Protein AF-A0A3D0M0H8-F1 (afdb_monomer_lite)

Structure (mmCIF, N/CA/C/O backbone):
data_AF-A0A3D0M0H8-F1
#
_entry.id   AF-A0A3D0M0H8-F1
#
loop_
_atom_site.group_PDB
_atom_site.id
_atom_site.type_symbol
_atom_site.label_atom_id
_atom_site.label_alt_id
_atom_site.label_comp_id
_atom_site.label_asym_id
_atom_site.label_entity_id
_atom_site.label_seq_id
_atom_site.pdbx_PDB_ins_code
_atom_site.Cartn_x
_atom_site.Cartn_y
_atom_site.Cartn_z
_atom_site.occupancy
_atom_site.B_iso_or_equiv
_atom_site.auth_seq_id
_atom_site.auth_comp_id
_atom_site.auth_asym_id
_atom_site.auth_atom_id
_atom_site.pdbx_PDB_model_num
ATOM 1 N N . MET A 1 1 ? -10.355 -8.027 10.675 1.00 82.19 1 MET A N 1
ATOM 2 C CA . MET A 1 1 ? -9.902 -6.688 11.110 1.00 82.19 1 MET A CA 1
ATOM 3 C C . MET A 1 1 ? -9.268 -6.055 9.898 1.00 82.19 1 MET A C 1
ATOM 5 O O . MET A 1 1 ? -8.467 -6.747 9.285 1.00 82.19 1 MET A O 1
ATOM 9 N N . LEU A 1 2 ? -9.679 -4.842 9.530 1.00 90.81 2 LEU A N 1
ATOM 10 C CA . LEU A 1 2 ? -9.238 -4.196 8.292 1.00 90.81 2 LEU A CA 1
ATOM 11 C C . LEU A 1 2 ? -7.703 -4.043 8.287 1.00 90.81 2 LEU A C 1
ATOM 13 O O . LEU A 1 2 ? -7.137 -3.628 9.299 1.00 90.81 2 LEU A O 1
ATOM 17 N N . GLN A 1 3 ? -7.054 -4.412 7.185 1.00 95.25 3 GLN A N 1
ATOM 18 C CA . GLN A 1 3 ? -5.608 -4.355 6.962 1.00 95.25 3 GLN A CA 1
ATOM 19 C C . GLN A 1 3 ? -5.297 -3.386 5.822 1.00 95.25 3 GLN A C 1
ATOM 21 O O . GLN A 1 3 ? -5.774 -3.570 4.704 1.00 95.25 3 GLN A O 1
ATOM 26 N N . ILE A 1 4 ? -4.470 -2.379 6.083 1.00 96.12 4 ILE A N 1
ATOM 27 C CA . ILE A 1 4 ? -4.085 -1.365 5.094 1.00 96.12 4 ILE A CA 1
ATOM 28 C C . ILE A 1 4 ? -2.583 -1.481 4.815 1.00 96.12 4 ILE A C 1
ATOM 30 O O . ILE A 1 4 ? -1.790 -1.546 5.751 1.00 96.12 4 ILE A O 1
ATOM 34 N N . SER A 1 5 ? -2.155 -1.487 3.555 1.00 97.19 5 SER A N 1
ATOM 35 C CA . SER A 1 5 ? -0.736 -1.293 3.225 1.00 97.19 5 SER A CA 1
ATOM 36 C C . SER A 1 5 ? -0.485 0.141 2.785 1.00 97.19 5 SER A C 1
ATOM 38 O O . SER A 1 5 ? -1.269 0.672 2.005 1.00 97.19 5 SER A O 1
ATOM 40 N N . VAL A 1 6 ? 0.622 0.735 3.220 1.00 97.25 6 VAL A N 1
ATOM 41 C CA . VAL A 1 6 ? 1.103 2.039 2.748 1.00 97.25 6 VAL A CA 1
ATOM 42 C C . VAL A 1 6 ? 2.488 1.854 2.140 1.00 97.25 6 VAL A C 1
ATOM 44 O O . VAL A 1 6 ? 3.352 1.266 2.790 1.00 97.25 6 VAL A O 1
ATOM 47 N N . CYS A 1 7 ? 2.686 2.304 0.905 1.00 96.69 7 CYS A N 1
ATOM 48 C CA . CYS A 1 7 ? 3.932 2.136 0.167 1.00 96.69 7 CYS A CA 1
ATOM 49 C C . CYS A 1 7 ? 4.344 3.442 -0.507 1.00 96.69 7 CYS A C 1
ATOM 51 O O . CYS A 1 7 ? 3.630 3.911 -1.387 1.00 96.69 7 CYS A O 1
ATOM 53 N N . ASP A 1 8 ? 5.482 3.990 -0.101 1.00 95.62 8 ASP A N 1
ATOM 54 C CA . ASP A 1 8 ? 6.068 5.228 -0.624 1.00 95.62 8 ASP A CA 1
ATOM 55 C C . ASP A 1 8 ? 7.580 5.171 -0.325 1.00 95.62 8 ASP A C 1
ATOM 57 O O . ASP A 1 8 ? 7.975 4.664 0.730 1.00 95.62 8 ASP A O 1
ATOM 61 N N . ASP A 1 9 ? 8.442 5.574 -1.261 1.00 95.25 9 ASP A N 1
ATOM 62 C CA . ASP A 1 9 ? 9.899 5.541 -1.066 1.00 95.25 9 ASP A CA 1
ATOM 63 C C . ASP A 1 9 ? 10.419 6.717 -0.230 1.00 95.25 9 ASP A C 1
ATOM 65 O O . ASP A 1 9 ? 11.528 6.667 0.317 1.00 95.25 9 ASP A O 1
ATOM 69 N N . ASN A 1 10 ? 9.600 7.752 -0.059 1.00 95.12 10 ASN A N 1
ATOM 70 C CA . ASN A 1 10 ? 9.882 8.868 0.814 1.00 95.12 10 ASN A CA 1
ATOM 71 C C . ASN A 1 10 ? 9.459 8.554 2.259 1.00 95.12 10 ASN A C 1
ATOM 73 O O . ASN A 1 10 ? 8.283 8.514 2.623 1.00 95.12 10 ASN A O 1
ATOM 77 N N . ILE A 1 11 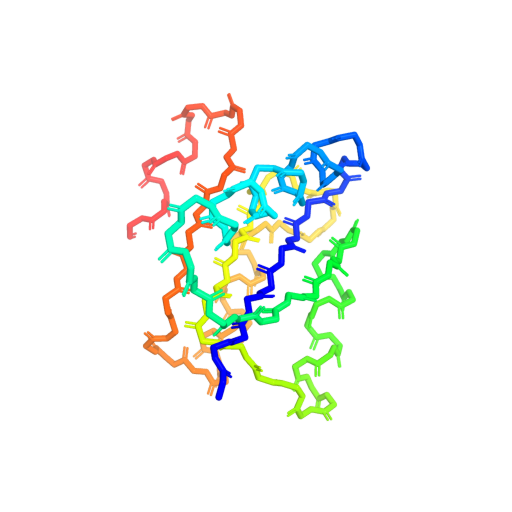? 10.456 8.382 3.127 1.00 94.81 11 ILE A N 1
ATOM 78 C CA . ILE A 1 11 ? 10.257 8.059 4.547 1.00 94.81 11 ILE A CA 1
ATOM 79 C C . ILE A 1 11 ? 9.481 9.151 5.302 1.00 94.81 11 ILE A C 1
ATOM 81 O O . ILE A 1 11 ? 8.708 8.828 6.211 1.00 94.81 11 ILE A O 1
ATOM 85 N N . ASP A 1 12 ? 9.663 10.424 4.944 1.00 94.88 12 ASP A N 1
ATOM 86 C CA . ASP A 1 12 ? 8.948 11.527 5.589 1.00 94.88 12 ASP A CA 1
ATOM 87 C C . ASP A 1 12 ? 7.458 11.497 5.214 1.00 94.88 12 ASP A C 1
ATOM 89 O O . ASP A 1 12 ? 6.603 11.629 6.094 1.00 94.88 12 ASP A O 1
ATOM 93 N N . GLU A 1 13 ? 7.131 11.221 3.948 1.00 93.56 13 GLU A N 1
ATOM 94 C CA . GLU A 1 13 ? 5.741 11.058 3.497 1.00 93.56 13 GLU A CA 1
ATOM 95 C C . GLU A 1 13 ? 5.082 9.811 4.096 1.00 93.56 13 GLU A C 1
ATOM 97 O O . GLU A 1 13 ? 3.963 9.894 4.611 1.00 93.56 13 GLU A O 1
ATOM 102 N N . LEU A 1 14 ? 5.798 8.680 4.170 1.00 94.44 14 LEU A N 1
ATOM 103 C CA . LEU A 1 14 ? 5.330 7.497 4.901 1.00 94.44 14 LEU A CA 1
ATOM 104 C C . LEU A 1 14 ? 4.974 7.832 6.354 1.00 94.44 14 LEU A C 1
ATOM 106 O O . LEU A 1 14 ? 3.913 7.438 6.848 1.00 94.44 14 LEU A O 1
ATOM 110 N N . SER A 1 15 ? 5.854 8.556 7.051 1.00 94.69 15 SER A N 1
ATOM 111 C CA . SER A 1 15 ? 5.636 8.973 8.439 1.00 94.69 15 SER A CA 1
ATOM 112 C C . SER A 1 15 ? 4.407 9.878 8.563 1.00 94.69 15 SER A C 1
ATOM 114 O O . SER A 1 15 ? 3.552 9.649 9.426 1.00 94.69 15 SER A O 1
ATOM 116 N N . ASN A 1 16 ? 4.259 10.850 7.658 1.00 94.12 16 ASN A N 1
ATOM 117 C CA . ASN A 1 16 ? 3.099 11.738 7.600 1.00 94.12 16 ASN A CA 1
ATOM 118 C C . ASN A 1 16 ? 1.797 10.954 7.3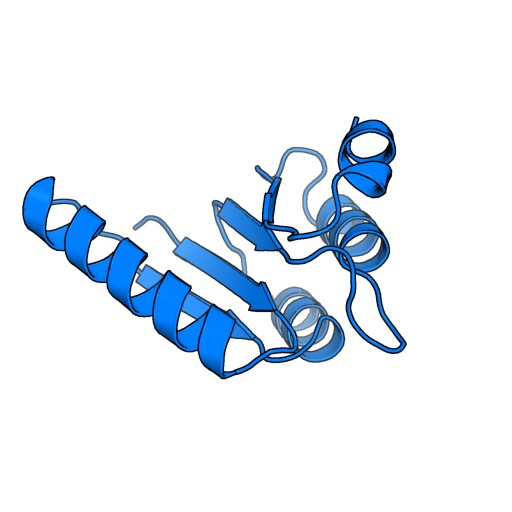71 1.00 94.12 16 ASN A C 1
ATOM 120 O O . ASN A 1 16 ? 0.821 11.144 8.104 1.00 94.12 16 ASN A O 1
ATOM 124 N N . MET A 1 17 ? 1.776 10.022 6.415 1.00 92.56 17 MET A 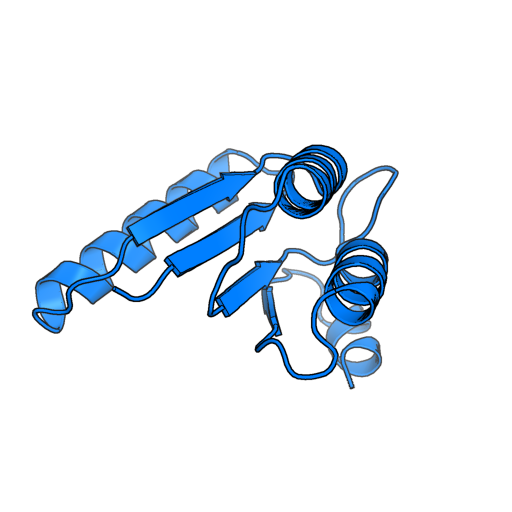N 1
ATOM 125 C CA . MET A 1 17 ? 0.614 9.167 6.153 1.00 92.56 17 MET A CA 1
ATOM 126 C C . MET A 1 17 ? 0.248 8.325 7.373 1.00 92.56 17 MET A C 1
ATOM 128 O O . MET A 1 17 ? -0.921 8.272 7.755 1.00 92.56 17 MET A O 1
ATOM 132 N N . VAL A 1 18 ? 1.230 7.708 8.033 1.00 93.88 18 VAL A N 1
ATOM 133 C CA . VAL A 1 18 ? 1.005 6.934 9.262 1.00 93.88 18 VAL A CA 1
ATOM 134 C C . VAL A 1 18 ? 0.391 7.804 10.359 1.00 93.88 18 VAL A C 1
ATOM 136 O O . VAL A 1 18 ? -0.559 7.382 11.022 1.00 93.88 18 VAL A O 1
ATOM 139 N N . GLN A 1 19 ? 0.883 9.029 10.551 1.00 95.06 19 GLN A N 1
ATOM 140 C CA . GLN A 1 19 ? 0.305 9.963 11.519 1.00 95.06 19 GLN A CA 1
ATOM 141 C C . GLN A 1 19 ? -1.157 10.287 11.189 1.00 95.06 19 GLN A C 1
ATOM 143 O O . GLN A 1 19 ? -2.018 10.179 12.066 1.00 95.06 19 GLN A O 1
ATOM 148 N N . LEU A 1 20 ? -1.465 10.609 9.930 1.00 92.88 20 LEU A N 1
ATOM 149 C CA . LEU A 1 20 ? -2.831 10.900 9.480 1.00 92.88 20 LEU A CA 1
ATOM 150 C C . LEU A 1 20 ? -3.768 9.699 9.657 1.00 92.88 20 LEU A C 1
ATOM 152 O O . LEU A 1 20 ? -4.887 9.849 10.152 1.00 92.88 20 LEU A O 1
ATOM 156 N N . ILE A 1 21 ? -3.298 8.499 9.320 1.00 92.56 21 ILE A N 1
ATOM 157 C CA . ILE A 1 21 ? -4.027 7.243 9.503 1.00 92.56 21 ILE A CA 1
ATOM 158 C C . ILE A 1 21 ? -4.341 7.012 10.988 1.00 92.56 21 ILE A C 1
ATOM 160 O O . ILE A 1 21 ? -5.480 6.690 11.335 1.00 92.56 21 ILE A O 1
ATOM 164 N N . ASN A 1 22 ? -3.372 7.227 11.883 1.00 93.19 22 ASN A N 1
ATOM 165 C CA . ASN A 1 22 ? -3.576 7.086 13.327 1.00 93.19 22 ASN A CA 1
ATOM 166 C C . ASN A 1 22 ? -4.570 8.124 13.878 1.00 93.19 22 ASN A C 1
ATOM 168 O O . ASN A 1 22 ? -5.443 7.776 14.678 1.00 93.19 22 ASN A O 1
ATOM 172 N N . LEU A 1 23 ? -4.492 9.379 13.426 1.00 94.12 23 LEU A N 1
ATOM 173 C CA . LEU A 1 23 ? -5.457 10.424 13.789 1.00 94.12 23 LEU A CA 1
ATOM 174 C C . LEU A 1 23 ? -6.874 10.069 13.316 1.00 94.12 23 LEU A C 1
ATOM 176 O O . LEU A 1 23 ? -7.846 10.224 14.062 1.00 94.12 23 LEU A O 1
ATOM 180 N N . TYR A 1 24 ? -7.006 9.541 12.098 1.00 92.06 24 TYR A N 1
ATOM 181 C CA . TYR A 1 24 ? -8.288 9.085 11.570 1.00 92.06 24 TYR A CA 1
ATOM 182 C C . TYR A 1 24 ? -8.846 7.903 12.375 1.00 92.06 24 TYR A C 1
ATOM 184 O O . TYR A 1 24 ? -10.008 7.940 12.789 1.00 92.06 24 TYR A O 1
ATOM 192 N N . ARG A 1 25 ? -8.002 6.906 12.687 1.00 92.00 25 ARG A N 1
ATOM 193 C CA . ARG A 1 25 ? -8.339 5.759 13.549 1.00 92.00 25 ARG A CA 1
ATOM 194 C C . ARG A 1 25 ? -8.926 6.222 14.883 1.00 92.00 25 ARG A C 1
ATOM 196 O O . ARG A 1 25 ? -10.011 5.777 15.258 1.00 92.00 25 ARG A O 1
ATOM 203 N N . ALA A 1 26 ? -8.242 7.147 15.559 1.00 93.00 26 ALA A N 1
ATOM 204 C CA . ALA A 1 26 ? -8.655 7.679 16.856 1.00 93.00 26 ALA A CA 1
ATOM 205 C C . ALA A 1 26 ? -9.945 8.511 16.767 1.00 93.00 26 ALA A C 1
ATOM 207 O O . ALA A 1 26 ? -10.873 8.297 17.543 1.00 93.00 26 ALA A O 1
ATOM 208 N N . SER A 1 27 ? -10.039 9.427 15.797 1.00 94.88 27 SER A N 1
ATOM 209 C CA . SER A 1 27 ? -11.192 10.334 15.666 1.00 94.88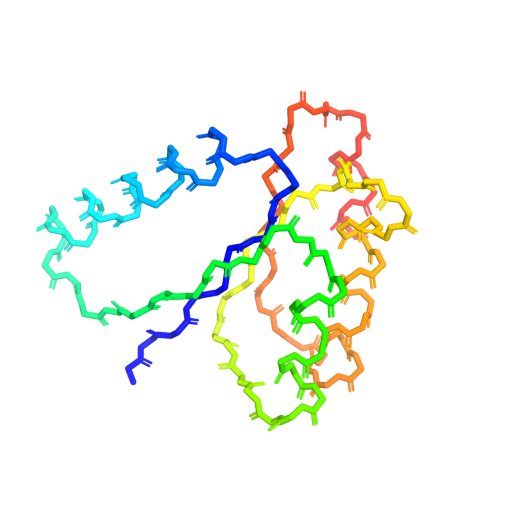 27 SER A CA 1
ATOM 210 C C . SER A 1 27 ? -12.497 9.629 15.284 1.00 94.88 27 SER A C 1
ATOM 212 O O . SER A 1 27 ? -13.578 10.100 15.637 1.00 94.88 27 SER A O 1
ATOM 214 N N . LYS A 1 28 ? -12.414 8.506 14.564 1.00 92.12 28 LYS A N 1
ATOM 215 C CA . LYS A 1 28 ? -13.577 7.716 14.131 1.00 92.12 28 LYS A CA 1
ATOM 216 C C . LYS A 1 28 ? -13.839 6.486 14.995 1.00 92.12 28 LYS A C 1
ATOM 218 O O . LYS A 1 28 ? -14.808 5.780 14.734 1.00 92.12 28 LYS A O 1
ATOM 223 N N . ASN A 1 29 ? -13.009 6.246 16.013 1.00 89.94 29 ASN A N 1
ATOM 224 C CA . ASN A 1 29 ? -13.050 5.048 16.850 1.00 89.94 29 ASN A CA 1
ATOM 225 C C . ASN A 1 29 ? -13.079 3.750 16.013 1.00 89.94 29 ASN A C 1
ATOM 227 O O . ASN A 1 29 ? -13.864 2.837 16.270 1.00 89.94 29 ASN A O 1
ATOM 231 N N . LEU A 1 30 ? -12.254 3.704 14.961 1.00 88.19 30 LEU A N 1
ATOM 232 C CA . LEU A 1 30 ? -12.153 2.561 14.054 1.00 88.19 30 LEU A CA 1
ATOM 233 C C . LEU A 1 30 ? -11.057 1.597 14.517 1.00 88.19 30 LEU A C 1
ATOM 235 O O . LEU A 1 30 ? -10.026 2.005 15.052 1.00 88.19 30 LEU A O 1
ATOM 239 N N . SER A 1 31 ? -11.249 0.306 14.257 1.00 88.00 31 SER A N 1
ATOM 240 C CA . SER A 1 31 ? -10.241 -0.729 14.486 1.00 88.00 31 SER A CA 1
ATOM 241 C C . SER A 1 31 ? -9.716 -1.267 13.156 1.00 88.00 31 SER A C 1
ATOM 243 O O . SER A 1 31 ? -10.380 -2.021 12.444 1.00 88.00 31 SER A O 1
ATOM 245 N N . PHE A 1 32 ? -8.495 -0.872 12.814 1.00 91.12 32 PHE A N 1
ATOM 246 C CA . PHE A 1 32 ? -7.774 -1.396 11.664 1.00 91.12 32 PHE A CA 1
ATOM 247 C C . PHE A 1 32 ? -6.275 -1.382 11.944 1.00 91.12 32 PHE A C 1
ATOM 249 O O . PHE A 1 32 ? -5.801 -0.609 12.776 1.00 91.12 32 PHE A O 1
ATOM 256 N N . GLU A 1 33 ? -5.545 -2.237 11.247 1.00 94.62 33 GLU A N 1
ATOM 257 C CA . GLU A 1 33 ? -4.090 -2.321 11.306 1.00 94.62 33 GLU A CA 1
ATOM 258 C C . GLU A 1 33 ? -3.497 -1.872 9.975 1.00 94.62 33 GLU A C 1
ATOM 260 O O . GLU A 1 33 ? -4.171 -1.895 8.940 1.00 94.62 33 GLU A O 1
ATOM 265 N N . TYR A 1 34 ? -2.236 -1.453 10.003 1.00 95.06 34 TYR A N 1
ATOM 266 C CA . TYR A 1 34 ? -1.515 -1.076 8.798 1.00 95.06 34 TYR A CA 1
ATOM 267 C C . TYR A 1 34 ? -0.101 -1.651 8.772 1.00 95.06 34 TYR A C 1
ATOM 269 O O . TYR A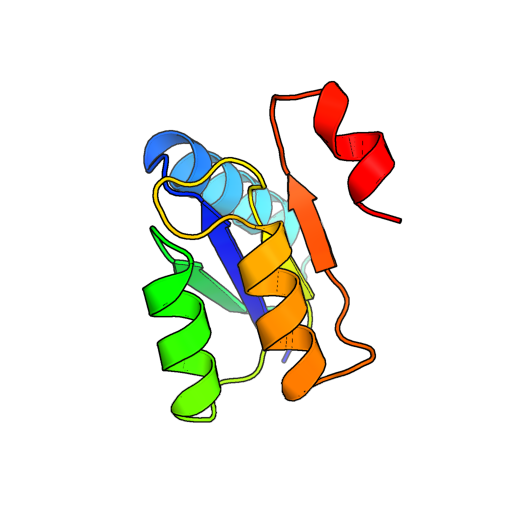 1 34 ? 0.507 -1.908 9.810 1.00 95.06 34 TYR A O 1
ATOM 277 N N . ALA A 1 35 ? 0.423 -1.835 7.564 1.00 97.25 35 ALA A N 1
ATOM 278 C CA . ALA A 1 35 ? 1.819 -2.151 7.307 1.00 97.25 35 ALA A CA 1
ATOM 279 C C . ALA A 1 35 ? 2.414 -1.099 6.370 1.00 97.25 35 ALA A C 1
ATOM 281 O O . ALA A 1 35 ? 1.765 -0.685 5.411 1.00 97.25 35 ALA A O 1
ATOM 282 N N . VAL A 1 36 ? 3.644 -0.683 6.655 1.00 97.38 36 VAL A N 1
ATOM 283 C CA . VAL A 1 36 ? 4.386 0.292 5.850 1.00 97.38 36 VAL A CA 1
ATOM 284 C C . VAL A 1 36 ? 5.477 -0.400 5.052 1.00 97.38 36 VAL A C 1
ATOM 286 O O . VAL A 1 36 ? 6.100 -1.341 5.546 1.00 97.38 36 VAL A O 1
ATOM 289 N N . PHE A 1 37 ? 5.703 0.080 3.836 1.00 97.50 37 PHE A N 1
ATOM 290 C CA . PHE A 1 37 ? 6.695 -0.442 2.909 1.00 97.50 37 PHE A CA 1
ATOM 291 C C . PHE A 1 37 ? 7.462 0.731 2.282 1.00 97.50 37 PHE A C 1
ATOM 293 O O . PHE A 1 37 ? 6.831 1.594 1.681 1.00 97.50 37 PHE A O 1
ATOM 300 N N . PRO A 1 38 ? 8.798 0.782 2.400 1.00 95.81 38 PRO A N 1
ATOM 301 C CA . PRO A 1 38 ? 9.611 1.870 1.853 1.00 95.81 38 PRO A CA 1
ATOM 302 C C . PRO A 1 38 ? 9.916 1.705 0.358 1.00 95.81 38 PRO A C 1
ATOM 304 O O . PRO A 1 38 ? 10.739 2.427 -0.190 1.00 95.81 38 PRO A O 1
ATOM 307 N N . ASN A 1 39 ? 9.370 0.676 -0.292 1.00 95.62 39 ASN A N 1
ATOM 308 C CA . ASN A 1 39 ? 9.487 0.444 -1.727 1.00 95.62 39 ASN A CA 1
ATOM 309 C C . ASN A 1 39 ? 8.492 -0.637 -2.168 1.00 95.62 39 ASN A C 1
ATOM 311 O O . ASN A 1 39 ? 8.070 -1.493 -1.380 1.00 95.62 39 ASN A O 1
ATOM 315 N N . GLY A 1 40 ? 8.182 -0.644 -3.464 1.00 95.38 40 GLY A N 1
ATOM 316 C CA . GLY A 1 40 ? 7.262 -1.611 -4.053 1.00 95.38 40 GLY A CA 1
ATOM 317 C C . GLY A 1 40 ? 7.712 -3.075 -3.959 1.00 95.38 40 GLY A C 1
ATOM 318 O O . GLY A 1 40 ? 6.866 -3.963 -3.842 1.00 95.38 40 GLY A O 1
ATOM 319 N N . PHE A 1 41 ? 9.022 -3.353 -3.967 1.00 96.31 41 PHE A N 1
ATOM 320 C CA . PHE A 1 41 ? 9.541 -4.727 -3.905 1.00 96.31 41 PHE A CA 1
ATOM 321 C C . PHE A 1 41 ? 9.221 -5.403 -2.569 1.00 96.31 41 PHE A C 1
ATOM 323 O O . PHE A 1 41 ? 8.843 -6.575 -2.540 1.00 96.31 41 PHE A O 1
ATOM 330 N N . GLU A 1 42 ? 9.339 -4.680 -1.456 1.00 97.00 42 GLU A N 1
ATOM 331 C CA . GLU A 1 42 ? 9.005 -5.210 -0.133 1.00 97.00 42 GLU A CA 1
ATOM 332 C C . GLU A 1 42 ? 7.512 -5.506 0.009 1.00 97.00 42 GLU A C 1
ATOM 334 O O . GLU A 1 42 ? 7.144 -6.547 0.568 1.00 97.00 42 GLU A O 1
ATOM 339 N N . LEU A 1 43 ? 6.655 -4.637 -0.542 1.00 97.06 43 LEU A N 1
ATOM 340 C CA . LEU A 1 43 ? 5.213 -4.868 -0.571 1.00 97.06 43 LEU A CA 1
ATOM 341 C C . LEU A 1 43 ? 4.883 -6.129 -1.376 1.00 97.06 43 LEU A C 1
ATOM 343 O O . LEU A 1 43 ? 4.214 -7.023 -0.855 1.00 97.06 43 LEU A O 1
ATOM 347 N N . VAL A 1 44 ? 5.393 -6.254 -2.605 1.00 96.38 44 VAL A N 1
ATOM 348 C CA . VAL A 1 44 ? 5.150 -7.443 -3.438 1.00 96.38 44 VAL A CA 1
ATOM 349 C C . VAL A 1 44 ? 5.704 -8.707 -2.780 1.00 96.38 44 VAL A C 1
ATOM 351 O O . VAL A 1 44 ? 4.983 -9.699 -2.682 1.00 96.38 44 VAL A O 1
ATOM 354 N N . SER A 1 45 ? 6.908 -8.666 -2.200 1.00 97.00 45 SER A N 1
ATOM 355 C CA . SER A 1 45 ? 7.464 -9.815 -1.472 1.00 97.00 45 SER A CA 1
ATOM 356 C C . SER A 1 45 ? 6.578 -10.244 -0.297 1.00 97.00 45 SER A C 1
ATOM 358 O O . SER A 1 45 ? 6.445 -11.436 -0.004 1.00 97.00 45 SER A O 1
ATOM 360 N N . ALA A 1 46 ? 5.942 -9.297 0.399 1.00 97.06 46 ALA A N 1
ATOM 361 C CA . ALA A 1 46 ? 4.989 -9.621 1.454 1.00 97.06 46 ALA A CA 1
ATOM 362 C C . ALA A 1 46 ? 3.736 -10.322 0.901 1.00 97.06 46 ALA A C 1
ATOM 364 O O . ALA A 1 46 ? 3.253 -11.274 1.523 1.00 97.06 46 ALA A O 1
ATOM 365 N N . LEU A 1 47 ? 3.237 -9.900 -0.266 1.00 96.25 47 LEU A N 1
ATOM 366 C CA . LEU A 1 47 ? 2.108 -10.539 -0.949 1.00 96.25 47 LEU A CA 1
ATOM 367 C C . LEU A 1 47 ? 2.446 -11.958 -1.416 1.00 96.25 47 LEU A C 1
ATOM 369 O O . LEU A 1 47 ? 1.659 -12.880 -1.187 1.00 96.25 47 LEU A O 1
ATOM 373 N N . GLU A 1 48 ? 3.631 -12.167 -1.984 1.00 96.06 48 GLU A N 1
ATOM 374 C CA . GLU A 1 48 ? 4.125 -13.494 -2.375 1.00 96.06 48 GLU A CA 1
ATOM 375 C C . GLU A 1 48 ? 4.217 -14.444 -1.174 1.00 96.06 48 GLU A C 1
ATOM 377 O O . GLU A 1 48 ? 3.858 -15.617 -1.266 1.00 96.06 48 GLU A O 1
ATOM 382 N N . LYS A 1 49 ? 4.610 -13.920 -0.006 1.00 96.25 49 LYS A N 1
ATOM 383 C CA . LYS A 1 49 ? 4.644 -14.659 1.270 1.00 96.25 49 LYS A CA 1
ATOM 384 C C . LYS A 1 49 ? 3.260 -14.887 1.889 1.00 96.25 49 LYS A C 1
ATOM 386 O O . LYS A 1 49 ? 3.163 -15.410 2.997 1.00 96.25 49 LYS A O 1
ATOM 391 N N . GLY A 1 50 ? 2.190 -14.499 1.199 1.00 94.38 50 GLY A N 1
ATOM 392 C CA . GLY A 1 50 ? 0.814 -14.748 1.613 1.00 94.38 50 GLY A CA 1
ATOM 393 C C . GLY A 1 50 ? 0.186 -13.645 2.462 1.00 94.38 50 GLY A C 1
ATOM 394 O O . GLY A 1 50 ? -0.958 -13.814 2.883 1.00 94.38 50 GLY A O 1
ATOM 395 N N . LYS A 1 51 ? 0.860 -12.506 2.702 1.00 95.12 51 LYS A N 1
ATOM 396 C CA . LYS A 1 51 ? 0.174 -11.355 3.310 1.00 95.12 51 LYS A CA 1
ATOM 397 C C . LYS A 1 51 ? -0.894 -10.825 2.361 1.00 95.12 51 LYS A C 1
ATOM 399 O O . LYS A 1 51 ? -0.731 -10.853 1.144 1.00 95.12 51 LYS A O 1
ATOM 404 N N . ARG A 1 52 ? -1.997 -10.341 2.916 1.00 93.50 52 ARG A N 1
ATOM 405 C CA . ARG A 1 52 ? -3.095 -9.728 2.166 1.00 93.50 52 ARG A CA 1
ATOM 406 C C . ARG A 1 52 ? -3.547 -8.476 2.898 1.00 93.50 52 ARG A C 1
ATOM 408 O O . ARG A 1 52 ? -3.479 -8.430 4.126 1.00 93.50 52 ARG A O 1
ATOM 415 N N . PHE A 1 53 ? -3.982 -7.491 2.127 1.00 96.88 53 PHE A N 1
ATOM 416 C CA . PHE A 1 53 ? -4.488 -6.221 2.623 1.00 96.88 53 PHE A CA 1
ATOM 417 C C . PHE A 1 53 ? -5.850 -5.963 1.992 1.00 96.88 53 PHE A C 1
ATOM 419 O O . PHE A 1 53 ? -6.105 -6.380 0.866 1.00 96.88 53 PHE A O 1
ATOM 426 N N . ASP A 1 54 ? -6.721 -5.294 2.735 1.00 95.88 54 ASP A N 1
ATOM 427 C CA . ASP A 1 54 ? -8.041 -4.889 2.262 1.00 95.88 54 ASP A CA 1
ATOM 428 C C . ASP A 1 54 ? -7.967 -3.583 1.459 1.00 95.88 54 ASP A C 1
ATOM 430 O O . ASP A 1 54 ? -8.840 -3.311 0.640 1.00 95.88 54 ASP A O 1
ATOM 434 N N . ILE A 1 55 ? -6.951 -2.751 1.718 1.00 95.62 55 ILE A N 1
ATOM 435 C CA . ILE A 1 55 ? -6.725 -1.472 1.039 1.00 95.62 55 ILE A CA 1
ATOM 436 C C . ILE A 1 55 ? -5.228 -1.271 0.816 1.00 95.62 55 ILE A C 1
ATOM 438 O O . ILE A 1 55 ? -4.424 -1.466 1.730 1.00 95.62 55 ILE A O 1
ATOM 442 N N . TYR A 1 56 ? -4.873 -0.819 -0.384 1.00 96.94 56 TYR A N 1
ATOM 443 C CA . TYR A 1 56 ? -3.506 -0.506 -0.775 1.00 96.94 56 TYR A CA 1
ATOM 444 C C . TYR A 1 56 ? -3.361 0.990 -1.044 1.00 96.94 56 TYR A C 1
ATOM 446 O O . TYR A 1 56 ? -3.970 1.510 -1.970 1.00 96.94 56 TYR A O 1
ATOM 454 N N . CYS A 1 57 ? -2.553 1.677 -0.248 1.00 96.00 57 CYS A N 1
ATOM 455 C CA . CYS A 1 57 ? -2.181 3.074 -0.429 1.00 96.00 57 CYS A CA 1
ATOM 456 C C . CYS A 1 57 ? -0.780 3.132 -1.049 1.00 96.00 57 CYS A C 1
ATOM 458 O O . CYS A 1 57 ? 0.174 2.703 -0.400 1.00 96.00 57 CYS A O 1
ATOM 460 N N . LEU A 1 58 ? -0.653 3.613 -2.284 1.00 95.56 58 LEU A N 1
ATOM 461 C CA . LEU A 1 58 ? 0.599 3.567 -3.047 1.00 95.56 58 LEU A CA 1
ATOM 462 C C . LEU A 1 58 ? 0.992 4.963 -3.533 1.00 95.56 58 LEU A C 1
ATOM 464 O O . LEU A 1 58 ? 0.153 5.649 -4.117 1.00 95.56 58 LEU A O 1
ATOM 468 N N . ASP A 1 59 ? 2.254 5.348 -3.389 1.00 93.88 59 ASP A N 1
ATOM 469 C CA . ASP A 1 59 ? 2.820 6.368 -4.268 1.00 93.88 59 ASP A CA 1
ATOM 470 C C . ASP A 1 59 ? 3.055 5.799 -5.669 1.00 93.88 59 ASP A C 1
ATOM 472 O O . ASP A 1 59 ? 3.272 4.601 -5.852 1.00 93.88 59 ASP A O 1
ATOM 476 N N . ILE A 1 60 ? 2.947 6.666 -6.674 1.00 91.31 60 ILE A N 1
ATOM 477 C CA . ILE A 1 60 ? 3.166 6.325 -8.077 1.00 91.31 60 ILE A CA 1
ATOM 478 C C . ILE A 1 60 ? 4.656 6.380 -8.425 1.00 91.31 60 ILE A C 1
ATOM 480 O O . ILE A 1 60 ? 5.148 5.493 -9.129 1.00 91.31 60 ILE A O 1
ATOM 484 N N . ILE A 1 61 ? 5.372 7.402 -7.956 1.00 90.00 61 ILE A N 1
ATOM 485 C CA . ILE A 1 61 ? 6.723 7.738 -8.406 1.00 90.00 61 ILE A CA 1
ATOM 486 C C . ILE A 1 61 ? 7.749 7.179 -7.423 1.00 90.00 61 ILE A C 1
ATOM 488 O O . ILE A 1 61 ? 8.398 7.909 -6.688 1.00 90.00 61 ILE A O 1
ATOM 492 N N . MET A 1 62 ? 7.973 5.871 -7.515 1.00 91.44 62 MET A N 1
ATOM 493 C CA . MET A 1 62 ? 9.043 5.196 -6.785 1.00 91.44 62 MET A CA 1
ATOM 494 C C . MET A 1 62 ? 10.180 4.771 -7.734 1.00 91.44 62 MET A C 1
ATOM 496 O O . MET A 1 62 ? 9.920 4.337 -8.865 1.00 91.44 62 MET A O 1
ATOM 500 N N . PRO A 1 63 ? 11.454 4.841 -7.307 1.00 88.38 63 PRO A N 1
ATOM 501 C CA . PRO A 1 63 ? 12.592 4.453 -8.126 1.00 88.38 63 PRO A CA 1
ATOM 502 C C . PRO A 1 63 ? 12.602 2.946 -8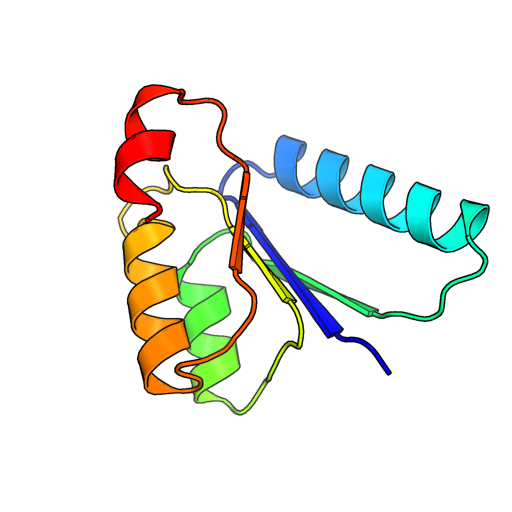.409 1.00 88.38 63 PRO A C 1
ATOM 504 O O . PRO A 1 63 ? 12.502 2.106 -7.515 1.00 88.38 63 PRO A O 1
ATOM 507 N N . GLY A 1 64 ? 12.779 2.596 -9.684 1.00 88.69 64 GLY A N 1
ATOM 508 C CA . GLY A 1 64 ? 12.939 1.218 -10.155 1.00 88.69 64 GLY A CA 1
ATOM 509 C C . GLY A 1 64 ? 11.638 0.423 -10.274 1.00 88.69 64 GLY A C 1
ATOM 510 O O . GLY A 1 64 ? 11.476 -0.291 -11.260 1.00 88.69 64 GLY A O 1
ATOM 511 N N . PHE A 1 65 ? 10.714 0.554 -9.320 1.00 89.44 65 PHE A N 1
ATOM 512 C CA . PHE A 1 65 ? 9.446 -0.172 -9.335 1.00 89.44 65 PHE A CA 1
ATOM 513 C C . PHE A 1 65 ? 8.292 0.734 -8.918 1.00 89.44 65 PHE A C 1
ATOM 515 O O . PHE A 1 65 ? 8.102 1.015 -7.736 1.00 89.44 65 PHE A O 1
ATOM 522 N N . THR A 1 66 ? 7.560 1.221 -9.920 1.00 92.69 66 THR A N 1
ATOM 523 C CA . THR A 1 66 ? 6.559 2.281 -9.756 1.00 92.69 66 THR A CA 1
ATOM 524 C C . THR A 1 66 ? 5.310 1.780 -9.036 1.00 92.69 66 THR A C 1
ATOM 526 O O . THR A 1 66 ? 5.014 0.582 -9.032 1.00 92.69 66 THR A O 1
ATOM 529 N N . GLY A 1 67 ? 4.508 2.694 -8.487 1.00 92.81 67 GLY A N 1
ATOM 530 C CA . GLY A 1 67 ? 3.214 2.342 -7.893 1.00 92.81 67 GLY A CA 1
ATOM 531 C C . GLY A 1 67 ? 2.259 1.665 -8.868 1.00 92.81 67 GLY A C 1
ATOM 532 O O . GLY A 1 67 ? 1.494 0.785 -8.475 1.00 92.81 67 GLY A O 1
ATOM 533 N N . ILE A 1 68 ? 2.327 2.028 -10.152 1.00 92.75 68 ILE A N 1
ATOM 534 C CA . ILE A 1 68 ? 1.528 1.397 -11.207 1.00 92.75 68 ILE A CA 1
ATOM 535 C C . ILE A 1 68 ? 1.966 -0.054 -11.418 1.00 92.75 68 ILE A C 1
ATOM 537 O O . ILE A 1 68 ? 1.123 -0.937 -11.576 1.00 92.75 68 ILE A O 1
ATOM 541 N N . ASP A 1 69 ? 3.268 -0.333 -11.382 1.00 95.00 69 ASP A N 1
ATOM 542 C CA . ASP A 1 69 ? 3.771 -1.701 -11.513 1.00 95.00 69 ASP A CA 1
ATOM 543 C C . ASP A 1 69 ? 3.434 -2.546 -10.280 1.00 95.00 69 ASP A C 1
ATOM 545 O O . ASP A 1 69 ? 2.958 -3.673 -10.415 1.00 95.00 69 ASP A O 1
ATOM 549 N N . VAL A 1 70 ? 3.536 -1.968 -9.081 1.00 96.19 70 VAL A N 1
ATOM 550 C CA . VAL A 1 70 ? 3.053 -2.593 -7.839 1.00 96.19 70 VAL A CA 1
ATOM 551 C C . VAL A 1 70 ? 1.556 -2.906 -7.921 1.00 96.19 70 VAL A C 1
ATOM 553 O O . VAL A 1 70 ? 1.130 -3.998 -7.545 1.00 96.19 70 VAL A O 1
ATOM 556 N N . ALA A 1 71 ? 0.742 -1.985 -8.442 1.00 95.50 71 ALA A N 1
ATOM 557 C CA . ALA A 1 71 ? -0.690 -2.201 -8.627 1.00 95.50 71 ALA A CA 1
ATOM 558 C C . ALA A 1 71 ? -0.985 -3.349 -9.604 1.00 95.50 71 ALA A C 1
ATOM 560 O O . ALA A 1 71 ? -1.885 -4.152 -9.342 1.00 95.50 71 ALA A O 1
ATOM 561 N N . LYS A 1 72 ? -0.214 -3.478 -10.693 1.00 95.19 72 LYS A N 1
ATOM 562 C CA . LYS A 1 72 ? -0.314 -4.627 -11.612 1.00 95.19 72 LYS A CA 1
ATOM 563 C C . LYS A 1 72 ? -0.016 -5.941 -10.890 1.00 95.19 72 LYS A C 1
ATOM 565 O O . LYS A 1 72 ? -0.787 -6.884 -11.048 1.00 95.19 72 LYS A O 1
ATOM 570 N N . GLU A 1 73 ? 1.022 -5.991 -10.057 1.00 95.94 73 GLU A N 1
ATOM 571 C CA . GLU A 1 73 ? 1.333 -7.185 -9.258 1.00 95.94 73 GLU A CA 1
ATOM 572 C C . GLU A 1 73 ? 0.223 -7.506 -8.253 1.00 95.94 73 GLU A C 1
ATOM 574 O O . GLU A 1 73 ? -0.234 -8.645 -8.179 1.00 95.94 73 GLU A O 1
ATOM 579 N N . ILE A 1 74 ? -0.308 -6.506 -7.539 1.00 96.50 74 ILE A N 1
ATOM 580 C CA . ILE A 1 74 ? -1.464 -6.693 -6.646 1.00 96.50 74 ILE A CA 1
ATOM 581 C C . ILE A 1 74 ? -2.633 -7.330 -7.407 1.00 96.50 74 ILE A C 1
ATOM 583 O O . ILE A 1 74 ? -3.249 -8.268 -6.902 1.00 96.50 74 ILE A O 1
ATOM 587 N N . ARG A 1 75 ? -2.909 -6.884 -8.641 1.00 95.56 75 ARG A N 1
ATOM 588 C CA . ARG A 1 75 ? -3.997 -7.403 -9.490 1.00 95.56 75 ARG A CA 1
ATOM 589 C C . ARG A 1 75 ? -3.817 -8.860 -9.917 1.00 95.56 75 ARG A C 1
ATOM 591 O O . ARG A 1 75 ? -4.820 -9.512 -10.214 1.00 95.56 75 ARG A O 1
ATOM 598 N N . VAL A 1 76 ? -2.591 -9.388 -9.918 1.00 94.50 76 VAL A N 1
ATOM 599 C CA . VAL A 1 76 ? -2.336 -10.824 -10.129 1.00 94.50 76 VAL A CA 1
ATOM 600 C C . VAL A 1 76 ? -2.906 -11.646 -8.968 1.00 94.50 76 VAL A C 1
ATOM 602 O O . VAL A 1 76 ? -3.495 -12.704 -9.197 1.00 94.50 76 VAL A O 1
ATOM 605 N N . PHE A 1 77 ? -2.787 -11.146 -7.734 1.00 90.94 77 PHE A N 1
ATOM 606 C CA . PHE A 1 77 ? -3.282 -11.818 -6.527 1.00 90.94 77 PHE A CA 1
ATOM 607 C C . PHE A 1 77 ? -4.751 -11.500 -6.215 1.00 90.94 77 PHE A C 1
ATOM 609 O O . PHE A 1 77 ? -5.476 -12.380 -5.751 1.00 90.94 77 PHE A O 1
ATOM 616 N N . ASP A 1 78 ? -5.182 -10.261 -6.459 1.00 92.94 78 ASP A N 1
ATOM 617 C CA . ASP A 1 78 ? -6.539 -9.769 -6.221 1.00 92.94 78 ASP A CA 1
ATOM 618 C C . ASP A 1 78 ? -6.945 -8.725 -7.277 1.00 92.94 78 ASP A C 1
ATOM 620 O O . ASP A 1 78 ? -6.597 -7.537 -7.230 1.00 92.94 78 ASP A O 1
ATOM 624 N N . LYS A 1 79 ? -7.763 -9.180 -8.230 1.00 93.62 79 LYS A N 1
ATOM 625 C CA . LYS A 1 79 ? -8.278 -8.367 -9.342 1.00 93.62 79 LYS A CA 1
ATOM 626 C C . LYS A 1 79 ? -9.170 -7.208 -8.894 1.00 93.62 79 LYS A C 1
ATOM 628 O O . LYS A 1 79 ? -9.389 -6.289 -9.676 1.00 93.62 79 LYS A O 1
ATOM 633 N N . THR A 1 80 ? -9.693 -7.262 -7.675 1.00 94.25 80 THR A N 1
ATOM 634 C CA . THR A 1 80 ? -10.681 -6.320 -7.140 1.00 94.25 80 THR A CA 1
ATOM 635 C C . THR A 1 80 ? -10.169 -5.504 -5.959 1.00 94.25 80 THR A C 1
ATOM 637 O O . THR A 1 80 ? -10.909 -4.661 -5.458 1.00 94.25 80 THR A O 1
ATOM 640 N N . ALA A 1 81 ? -8.915 -5.710 -5.539 1.00 94.69 81 ALA A N 1
ATOM 641 C CA . ALA A 1 81 ? -8.322 -4.997 -4.413 1.00 94.69 81 ALA A CA 1
ATOM 642 C C . ALA A 1 81 ? -8.495 -3.466 -4.545 1.00 94.69 81 ALA A C 1
ATOM 644 O O . ALA A 1 81 ? -8.113 -2.891 -5.570 1.00 94.69 81 ALA A O 1
ATOM 645 N N . PRO A 1 82 ? -9.036 -2.776 -3.536 1.00 95.94 82 PRO A N 1
ATOM 646 C CA . PRO A 1 82 ? -9.048 -1.319 -3.491 1.00 95.94 82 PRO A CA 1
ATOM 647 C C . PRO A 1 82 ? -7.622 -0.751 -3.466 1.00 95.94 82 PRO A C 1
ATOM 649 O O . PRO A 1 82 ? -6.855 -1.033 -2.545 1.00 95.94 82 PRO A O 1
ATOM 652 N N . ILE A 1 83 ? -7.271 0.057 -4.470 1.00 95.44 83 ILE A N 1
ATOM 653 C CA . ILE A 1 83 ? -5.972 0.738 -4.571 1.00 95.44 83 ILE A CA 1
ATOM 654 C C . ILE A 1 83 ? -6.226 2.246 -4.591 1.00 95.44 83 ILE A C 1
ATOM 656 O O . ILE A 1 83 ? -7.016 2.729 -5.400 1.00 95.44 83 ILE A O 1
ATOM 660 N N . LEU A 1 84 ? -5.583 2.973 -3.681 1.00 93.31 84 LEU A N 1
ATOM 661 C CA . LEU A 1 84 ? -5.580 4.427 -3.598 1.00 93.31 84 LEU A CA 1
ATOM 662 C C . LEU A 1 84 ? -4.171 4.916 -3.918 1.00 93.31 84 LEU A C 1
ATOM 664 O O . LEU A 1 84 ? -3.220 4.562 -3.221 1.00 93.31 84 LEU A O 1
ATOM 668 N N . PHE A 1 85 ? -4.050 5.755 -4.942 1.00 91.94 85 PHE A N 1
ATOM 669 C CA . PHE A 1 85 ? -2.786 6.399 -5.266 1.00 91.94 85 PHE A CA 1
ATOM 670 C C . PHE A 1 85 ? -2.651 7.736 -4.536 1.00 91.94 85 PHE A C 1
ATOM 672 O O . PHE A 1 85 ? -3.550 8.577 -4.601 1.00 91.94 85 PHE A O 1
ATOM 679 N N . PHE A 1 86 ? -1.522 7.931 -3.862 1.00 84.69 86 PHE A N 1
ATOM 680 C CA . PHE A 1 86 ? -1.130 9.178 -3.216 1.00 84.69 86 PHE A CA 1
ATOM 681 C C . PHE A 1 86 ? 0.127 9.669 -3.907 1.00 84.69 86 PHE A C 1
ATOM 683 O O . PHE A 1 86 ? 1.194 9.139 -3.660 1.00 84.69 86 PHE A O 1
ATOM 690 N N . THR A 1 87 ? 0.009 10.650 -4.794 1.00 79.25 87 THR A N 1
ATOM 691 C CA . THR A 1 87 ? 1.180 11.197 -5.476 1.00 79.25 87 THR A CA 1
ATOM 692 C C . THR A 1 87 ? 1.129 12.714 -5.496 1.00 79.25 87 THR A C 1
ATOM 694 O O . THR A 1 87 ? 0.058 13.322 -5.580 1.00 79.25 87 THR A O 1
ATOM 697 N N . SER A 1 88 ? 2.302 13.335 -5.418 1.00 76.25 88 SER A N 1
ATOM 698 C CA . SER A 1 88 ? 2.467 14.779 -5.589 1.00 76.25 88 SER A CA 1
ATOM 699 C C . SER A 1 88 ? 2.442 15.203 -7.064 1.00 76.25 88 SER A C 1
ATOM 701 O O . SER A 1 88 ? 2.310 16.392 -7.358 1.00 76.25 88 SER A O 1
ATOM 703 N N . SER A 1 89 ? 2.529 14.248 -7.999 1.00 70.62 89 SER A N 1
ATOM 704 C CA . SER A 1 89 ? 2.482 14.513 -9.436 1.00 70.62 89 SER A CA 1
ATOM 705 C C . SER A 1 89 ? 1.064 14.408 -9.989 1.00 70.62 89 SER A C 1
ATOM 707 O O . SER A 1 89 ? 0.451 13.342 -10.012 1.00 70.62 89 SER A O 1
ATOM 709 N N . SER A 1 90 ? 0.547 15.522 -10.499 1.00 67.75 90 SER A N 1
ATOM 710 C CA . SER A 1 90 ? -0.781 15.591 -11.116 1.00 67.75 90 SER A CA 1
ATOM 711 C C . SER A 1 90 ? -0.878 14.869 -12.465 1.00 67.75 90 SER A C 1
ATOM 713 O O . SER A 1 90 ? -1.983 14.563 -12.908 1.00 67.75 90 SER A O 1
ATOM 715 N N . GLU A 1 91 ? 0.251 14.590 -13.119 1.00 63.34 91 GLU A N 1
ATOM 716 C CA . GLU A 1 91 ? 0.297 14.029 -14.474 1.00 63.34 91 GLU A CA 1
ATOM 717 C C . GLU A 1 91 ? -0.121 12.550 -14.505 1.00 63.34 91 GLU A C 1
ATOM 719 O O . GLU A 1 91 ? -0.861 12.126 -15.391 1.00 63.34 91 GLU A O 1
ATOM 724 N N . PHE A 1 92 ? 0.238 11.786 -13.471 1.00 62.47 92 PHE A N 1
ATOM 725 C CA . PHE A 1 92 ? -0.086 10.360 -13.377 1.00 62.47 92 PHE A CA 1
ATOM 726 C C . PHE A 1 92 ? -1.503 10.066 -12.871 1.00 62.47 92 PHE A C 1
ATOM 728 O O . PHE A 1 92 ? -1.954 8.922 -12.921 1.00 62.47 92 PHE A O 1
ATOM 735 N N . ALA A 1 93 ? -2.251 11.084 -12.433 1.00 60.31 93 ALA A N 1
ATOM 736 C CA . ALA A 1 93 ? -3.647 10.907 -12.039 1.00 60.31 93 ALA A CA 1
ATOM 737 C C . ALA A 1 93 ? -4.510 10.377 -13.202 1.00 60.31 93 ALA A C 1
ATOM 739 O O . ALA A 1 93 ? -5.436 9.600 -12.966 1.00 60.31 93 ALA A O 1
ATOM 740 N N . LEU A 1 94 ? -4.185 10.737 -14.454 1.00 60.47 94 LEU A N 1
ATOM 741 C CA . LEU A 1 94 ? -4.876 10.223 -15.643 1.00 60.47 94 LEU A CA 1
ATOM 742 C C . LEU A 1 94 ? -4.561 8.750 -15.952 1.00 60.47 94 LEU A C 1
ATOM 744 O O . LEU A 1 94 ? -5.416 8.073 -16.514 1.00 60.47 94 LEU A O 1
ATOM 748 N N . GLU A 1 95 ? -3.377 8.249 -15.587 1.00 58.59 95 GLU A N 1
ATOM 749 C CA . GLU A 1 95 ? -2.974 6.852 -15.834 1.00 58.59 95 GLU A CA 1
ATOM 750 C C . GLU A 1 95 ? -3.503 5.872 -14.772 1.00 58.59 95 GLU A C 1
ATOM 752 O O . GLU A 1 95 ? -3.372 4.660 -14.923 1.00 58.59 95 GLU A O 1
ATOM 757 N N . SER A 1 96 ? -4.112 6.385 -13.699 1.00 55.09 96 SER A N 1
ATOM 758 C CA . SER A 1 96 ? -4.640 5.581 -12.588 1.00 55.09 96 SER A CA 1
ATOM 759 C C . SER A 1 96 ? -6.008 4.913 -12.843 1.00 55.09 96 SER A C 1
ATOM 761 O O . SER A 1 96 ? -6.492 4.201 -11.959 1.00 55.09 96 SER A O 1
ATOM 763 N N . TYR A 1 97 ? -6.623 5.132 -14.017 1.00 50.31 97 TYR A N 1
ATOM 764 C CA . TYR A 1 97 ? -7.942 4.605 -14.420 1.00 50.31 97 TYR A CA 1
ATOM 765 C C . TYR A 1 97 ? -7.876 3.327 -15.264 1.00 50.31 97 TYR A C 1
ATOM 767 O O . TYR A 1 97 ? -7.000 3.232 -16.151 1.00 50.31 97 TYR A O 1
#

Sequence (97 aa):
MLQISVCDDNIDELSNMVQLINLYRASKNLSFEYAVFPNGFELVSALEKGKRFDIYCLDIIMPGFTGIDVAKEIRVFDKTAPILFFTSSSEFALESY

pLDDT: mean 90.61, std 10.26, range [50.31, 97.5]

Foldseek 3Di:
DAEEEAEALDPVVQVVVVVVVVVVCVVVVDDYYYDYYNHLVVVLVCVVVPDDGQEYEAEQDDPPAGSVNSVVSVCVVPVPRHYHYDYPDPPCVVVPD

Radius of gyration: 12.99 Å; chains: 1; bounding box: 26×30×33 Å

Secondary structure (DSSP, 8-state):
-EEEEEE-S-HHHHHHHHHHHHHHHHHHT--EEEEEESSHHHHHHHHHTT---SEEEE-S--SSS-HHHHHHHHHHH-TT--EEE--S-SGGGGGG-